Protein AF-A0A1G3L4M6-F1 (afdb_monomer_lite)

Structure (mmCIF, N/CA/C/O backbone):
data_AF-A0A1G3L4M6-F1
#
_entry.id   AF-A0A1G3L4M6-F1
#
loop_
_atom_site.group_PDB
_atom_site.id
_atom_site.type_symbol
_atom_site.label_atom_id
_atom_site.label_alt_id
_atom_site.label_comp_id
_atom_site.label_asym_id
_atom_site.label_entity_id
_atom_site.label_seq_id
_atom_site.pdbx_PDB_ins_code
_atom_site.Cartn_x
_atom_site.Cartn_y
_atom_site.Cartn_z
_atom_site.occupancy
_atom_site.B_iso_or_equiv
_atom_site.auth_seq_id
_atom_site.auth_comp_id
_atom_site.auth_asym_id
_atom_site.auth_atom_id
_atom_site.pdbx_PDB_model_num
ATOM 1 N N . MET A 1 1 ? 8.002 -2.582 14.975 1.00 83.25 1 MET A N 1
ATOM 2 C CA . MET A 1 1 ? 7.436 -2.873 13.638 1.00 83.25 1 MET A CA 1
ATOM 3 C C . MET A 1 1 ? 6.111 -3.585 13.858 1.00 83.25 1 MET A C 1
ATOM 5 O O . MET A 1 1 ? 6.029 -4.318 14.837 1.00 83.25 1 MET A O 1
ATOM 9 N N . LYS A 1 2 ? 5.073 -3.328 13.053 1.00 93.38 2 LYS A N 1
ATOM 10 C CA . LYS A 1 2 ? 3.811 -4.082 13.170 1.00 93.38 2 LYS A CA 1
ATOM 11 C C . LYS A 1 2 ? 4.051 -5.542 12.773 1.00 93.38 2 LYS A C 1
ATOM 13 O O . LYS A 1 2 ? 4.971 -5.804 12.002 1.00 93.38 2 LYS A O 1
ATOM 18 N N . SER A 1 3 ? 3.262 -6.465 13.321 1.00 97.75 3 SER A N 1
ATOM 19 C CA . SER A 1 3 ? 3.281 -7.861 12.882 1.00 97.75 3 SER A CA 1
ATOM 20 C C . SER A 1 3 ? 2.614 -7.995 11.518 1.00 97.75 3 SER A C 1
ATOM 22 O O . SER A 1 3 ? 1.734 -7.203 11.174 1.00 97.75 3 SER A O 1
ATOM 24 N N . ASP A 1 4 ? 2.984 -9.033 10.776 1.00 97.12 4 ASP A N 1
ATOM 25 C CA . ASP A 1 4 ? 2.390 -9.337 9.472 1.00 97.12 4 ASP A CA 1
ATOM 26 C C . ASP A 1 4 ? 0.863 -9.457 9.568 1.00 97.12 4 ASP A C 1
ATOM 28 O O . ASP A 1 4 ? 0.141 -8.900 8.746 1.00 97.12 4 ASP A O 1
ATOM 32 N N . ALA A 1 5 ? 0.361 -10.087 10.637 1.00 96.81 5 ALA A N 1
ATOM 33 C CA . ALA A 1 5 ? -1.071 -10.210 10.902 1.00 96.81 5 ALA A CA 1
ATOM 34 C C . ALA A 1 5 ? -1.764 -8.846 11.053 1.00 96.81 5 ALA A C 1
ATOM 36 O O . ALA A 1 5 ? -2.836 -8.634 10.491 1.00 96.81 5 ALA A O 1
ATOM 37 N N . LEU A 1 6 ? -1.140 -7.906 11.770 1.00 97.75 6 LEU A N 1
ATOM 38 C CA . LEU A 1 6 ? -1.697 -6.568 11.956 1.00 97.75 6 LEU A CA 1
ATOM 39 C C . LEU A 1 6 ? -1.657 -5.759 10.651 1.00 97.75 6 LEU A C 1
ATOM 41 O O . LEU A 1 6 ? -2.611 -5.056 10.338 1.00 97.75 6 LEU A O 1
ATOM 45 N N . ILE A 1 7 ? -0.586 -5.897 9.862 1.00 97.12 7 ILE A N 1
ATOM 46 C CA . ILE A 1 7 ? -0.477 -5.272 8.534 1.00 97.12 7 ILE 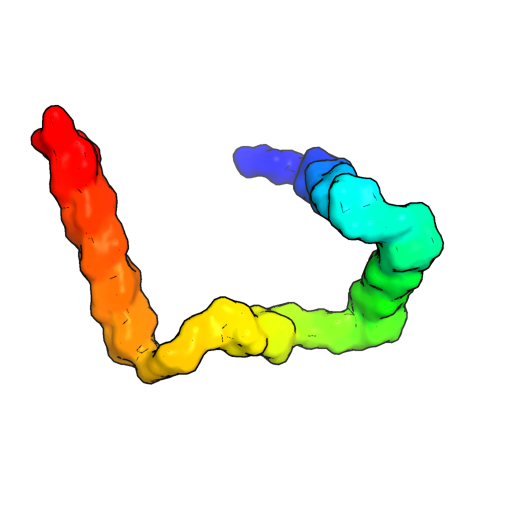A CA 1
ATOM 47 C C . ILE A 1 7 ? -1.573 -5.803 7.602 1.00 97.12 7 ILE A C 1
ATOM 49 O O . ILE A 1 7 ? -2.220 -5.023 6.905 1.00 97.12 7 ILE A O 1
ATOM 53 N N . MET A 1 8 ? -1.813 -7.118 7.608 1.00 95.06 8 MET A N 1
ATOM 54 C CA . MET A 1 8 ? -2.878 -7.734 6.817 1.00 95.06 8 MET A CA 1
ATOM 55 C C . MET A 1 8 ? -4.262 -7.253 7.248 1.00 95.06 8 MET A C 1
ATOM 57 O O . MET A 1 8 ? -5.072 -6.905 6.391 1.00 95.06 8 MET A O 1
ATOM 61 N N . GLN A 1 9 ? -4.527 -7.203 8.555 1.00 96.88 9 GLN A N 1
ATOM 62 C CA . GLN A 1 9 ? -5.805 -6.732 9.083 1.00 96.88 9 GLN A CA 1
ATOM 63 C C . GLN A 1 9 ? -6.098 -5.294 8.637 1.00 96.88 9 GLN A C 1
ATOM 65 O O . GLN A 1 9 ? -7.151 -5.030 8.060 1.00 96.88 9 GLN A O 1
ATOM 70 N N . GLU A 1 10 ? -5.147 -4.382 8.839 1.00 97.44 10 GLU A N 1
ATOM 71 C CA . GLU A 1 10 ? -5.298 -2.980 8.437 1.00 97.44 10 GLU A CA 1
ATOM 72 C C . GLU A 1 10 ? -5.455 -2.828 6.917 1.00 97.44 10 GLU A C 1
ATOM 74 O O . GLU A 1 10 ? -6.211 -1.975 6.447 1.00 97.44 10 GLU A O 1
ATOM 79 N N . GLY A 1 11 ? -4.775 -3.673 6.136 1.00 95.31 11 GLY A N 1
ATOM 80 C CA . GLY A 1 11 ? -4.923 -3.723 4.684 1.00 95.31 11 GLY A CA 1
ATOM 81 C C . GLY A 1 11 ? -6.338 -4.111 4.253 1.00 95.31 11 GLY A C 1
ATOM 82 O O . GLY A 1 11 ? -6.923 -3.434 3.408 1.00 95.31 11 GLY A O 1
ATOM 83 N N . PHE A 1 12 ? -6.91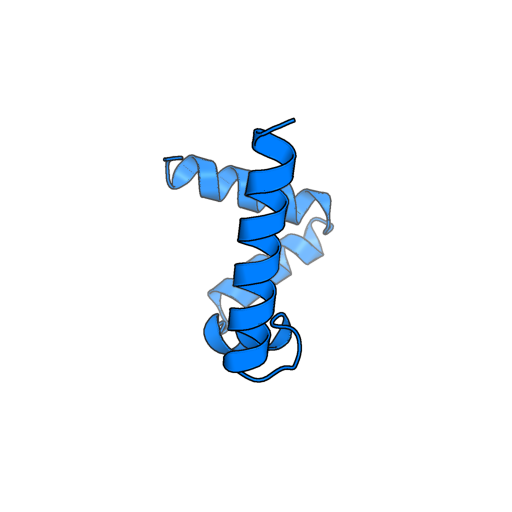9 -5.152 4.858 1.00 94.81 12 PHE A N 1
ATOM 84 C CA . PHE A 1 12 ? -8.302 -5.541 4.575 1.00 94.81 12 PHE A CA 1
ATOM 85 C C . PHE A 1 12 ? -9.285 -4.434 4.954 1.00 94.81 12 PHE A C 1
ATOM 87 O O . PHE A 1 12 ? -10.117 -4.053 4.132 1.00 94.81 12 PHE A O 1
ATOM 94 N N . GLU A 1 13 ? -9.154 -3.855 6.149 1.00 96.00 13 GLU A N 1
ATOM 95 C CA . GLU A 1 13 ? -10.006 -2.744 6.583 1.00 96.00 13 GLU A CA 1
ATOM 96 C C . GLU A 1 13 ? -9.952 -1.562 5.601 1.00 96.00 13 GLU A C 1
ATOM 98 O O . GLU A 1 13 ? -10.986 -0.979 5.268 1.00 96.00 13 GLU A O 1
ATOM 103 N N . ALA A 1 14 ? -8.769 -1.228 5.078 1.00 96.38 14 ALA A N 1
ATOM 104 C CA . ALA A 1 14 ? -8.608 -0.156 4.099 1.00 96.38 14 ALA A CA 1
ATOM 105 C C . ALA A 1 14 ? -9.324 -0.444 2.767 1.00 96.38 14 ALA A C 1
ATOM 107 O O . ALA A 1 14 ? -9.936 0.465 2.200 1.00 96.38 14 ALA A O 1
ATOM 108 N N . VAL A 1 15 ? -9.274 -1.692 2.288 1.00 96.19 15 VAL A N 1
ATOM 109 C CA . VAL A 1 15 ? -9.957 -2.121 1.056 1.00 96.19 15 VAL A CA 1
ATOM 110 C C . VAL A 1 15 ? -11.473 -2.043 1.234 1.00 96.19 15 VAL A C 1
ATOM 112 O O . VAL A 1 15 ? -12.141 -1.350 0.468 1.00 96.19 15 VAL A O 1
ATOM 115 N N . PHE A 1 16 ? -12.015 -2.666 2.283 1.00 95.75 16 PHE A N 1
ATOM 116 C CA . PHE A 1 16 ? -13.462 -2.710 2.544 1.00 95.75 16 PHE A CA 1
ATOM 117 C C . PHE A 1 16 ? -14.058 -1.359 2.967 1.00 95.75 16 PHE A C 1
ATOM 119 O O . PHE A 1 16 ? -15.265 -1.152 2.887 1.00 95.75 16 PHE A O 1
ATOM 126 N N . LYS A 1 17 ? -13.227 -0.398 3.386 1.00 97.25 17 LYS A N 1
ATOM 127 C CA . LYS A 1 17 ? -13.660 0.990 3.603 1.00 97.25 17 LYS A CA 1
ATOM 128 C C . LYS A 1 17 ? -13.916 1.746 2.294 1.00 97.25 17 LYS A C 1
ATOM 130 O O . LYS A 1 17 ? -14.567 2.793 2.316 1.00 97.25 17 LYS A O 1
ATOM 135 N N . LYS A 1 18 ? -13.346 1.288 1.177 1.00 96.69 18 LYS A N 1
ATOM 136 C CA . LYS A 1 18 ? -13.409 1.974 -0.122 1.00 96.69 18 LYS A CA 1
ATOM 137 C C . LYS A 1 18 ? -14.207 1.236 -1.179 1.00 96.69 18 LYS A C 1
ATOM 139 O O . LYS A 1 18 ? -14.806 1.909 -2.009 1.00 96.69 18 LYS A O 1
ATOM 144 N N . LEU A 1 19 ? -14.199 -0.086 -1.138 1.00 97.31 19 LEU A N 1
ATOM 145 C CA . LEU A 1 19 ? -14.882 -0.950 -2.087 1.00 97.31 19 LEU A CA 1
ATOM 146 C C . LEU A 1 19 ? -16.050 -1.646 -1.397 1.00 97.31 19 LEU A C 1
ATOM 148 O O . LEU A 1 19 ? -15.964 -1.964 -0.207 1.00 97.31 19 LEU A O 1
ATOM 152 N N . ASP A 1 20 ? -17.125 -1.906 -2.139 1.00 96.38 20 ASP A N 1
ATOM 153 C CA . ASP A 1 20 ? -18.169 -2.798 -1.640 1.00 96.38 20 ASP A CA 1
ATOM 154 C C . ASP A 1 20 ? -17.669 -4.252 -1.559 1.00 96.38 20 ASP A C 1
ATOM 156 O O . ASP A 1 20 ? -16.566 -4.587 -1.996 1.00 96.38 20 ASP A O 1
ATOM 160 N N . LEU A 1 21 ? -18.486 -5.133 -0.978 1.00 95.44 21 LEU A N 1
ATOM 161 C CA . LEU A 1 21 ? -18.134 -6.535 -0.760 1.00 95.44 21 LEU A CA 1
ATOM 162 C C . LEU A 1 21 ? -17.702 -7.251 -2.051 1.00 95.44 21 LEU A C 1
ATOM 164 O O . LEU A 1 21 ? -16.709 -7.973 -2.053 1.00 95.44 21 LEU A O 1
ATOM 168 N N . VAL A 1 22 ? -18.427 -7.055 -3.152 1.00 96.62 22 VAL A N 1
ATOM 169 C CA . VAL A 1 22 ? -18.158 -7.739 -4.423 1.00 96.62 22 VAL A CA 1
ATOM 170 C C . VAL A 1 22 ? -16.894 -7.180 -5.072 1.00 96.62 22 VAL A C 1
ATOM 172 O O . VAL A 1 22 ? -16.074 -7.936 -5.599 1.00 96.62 22 VAL A O 1
ATOM 175 N N . GLU A 1 23 ? -16.711 -5.863 -5.029 1.00 97.19 23 GLU A N 1
ATOM 176 C CA . GLU A 1 23 ? -15.517 -5.200 -5.555 1.00 97.19 23 GLU A CA 1
ATOM 177 C C . GLU A 1 23 ? -14.250 -5.560 -4.769 1.00 97.19 23 GLU A C 1
ATOM 179 O O . GLU A 1 23 ? -13.213 -5.841 -5.376 1.00 97.19 23 GLU A O 1
ATOM 184 N N . ALA A 1 24 ? -14.334 -5.615 -3.438 1.00 96.62 24 ALA A N 1
ATOM 185 C CA . ALA A 1 24 ? -13.227 -5.984 -2.561 1.00 96.62 24 ALA A CA 1
ATOM 186 C C . ALA A 1 24 ? -12.763 -7.429 -2.794 1.00 96.62 24 ALA A C 1
ATOM 188 O O . ALA A 1 24 ? -11.568 -7.677 -2.972 1.00 96.62 24 ALA A O 1
ATOM 189 N N . GLU A 1 25 ? -13.699 -8.379 -2.870 1.00 94.31 25 GLU A N 1
ATOM 190 C CA . GLU A 1 25 ? -13.387 -9.782 -3.164 1.00 94.31 25 GLU A CA 1
ATOM 191 C C . GLU A 1 25 ? -12.754 -9.937 -4.555 1.00 94.31 25 GLU A C 1
ATOM 193 O O . GLU A 1 25 ? -11.742 -10.626 -4.719 1.00 94.31 25 GLU A O 1
ATOM 198 N N . ARG A 1 26 ? -13.282 -9.230 -5.566 1.00 94.19 26 ARG A N 1
ATOM 199 C CA . ARG A 1 26 ? -12.683 -9.210 -6.911 1.00 94.19 26 ARG A CA 1
ATOM 200 C C . ARG A 1 26 ? -11.279 -8.611 -6.906 1.00 94.19 26 ARG A C 1
ATOM 202 O O . ARG A 1 26 ? -10.404 -9.161 -7.568 1.00 94.19 26 ARG A O 1
ATOM 209 N N . PHE A 1 27 ? -11.044 -7.528 -6.169 1.00 93.44 27 PHE A N 1
ATOM 210 C CA . PHE A 1 27 ? -9.722 -6.915 -6.035 1.00 93.44 27 PHE A CA 1
ATOM 211 C C . PHE A 1 27 ? -8.703 -7.888 -5.426 1.00 93.44 27 PHE A C 1
ATOM 213 O O . PHE A 1 27 ? -7.626 -8.083 -5.989 1.00 93.44 27 PHE A O 1
ATOM 220 N N . ILE A 1 28 ? -9.059 -8.560 -4.325 1.00 91.81 28 ILE A N 1
ATOM 221 C CA . ILE A 1 28 ? -8.193 -9.556 -3.676 1.00 91.81 28 ILE A CA 1
ATOM 222 C C . ILE A 1 28 ? -7.921 -10.735 -4.619 1.00 91.81 28 ILE A C 1
ATOM 224 O O . ILE A 1 28 ? -6.790 -11.221 -4.694 1.00 91.81 28 ILE A O 1
ATOM 228 N N . ALA A 1 29 ? -8.934 -11.189 -5.361 1.00 91.38 29 ALA A N 1
ATOM 229 C CA . ALA A 1 29 ? -8.774 -12.250 -6.348 1.00 91.38 29 ALA A CA 1
ATOM 230 C C . ALA A 1 29 ? -7.826 -11.841 -7.489 1.00 91.38 29 ALA A C 1
ATOM 232 O O . ALA A 1 29 ? -6.961 -12.632 -7.856 1.00 91.38 29 ALA A O 1
ATOM 233 N N . LEU A 1 30 ? -7.940 -10.617 -8.016 1.00 90.38 30 LEU A N 1
ATOM 234 C CA . LEU A 1 30 ? -7.051 -10.096 -9.063 1.00 90.38 30 LEU A CA 1
ATOM 235 C C . LEU A 1 30 ? -5.607 -9.965 -8.569 1.00 90.38 30 LEU A C 1
ATOM 237 O O . LEU A 1 30 ? -4.697 -10.416 -9.256 1.00 90.38 30 LEU A O 1
ATOM 241 N N . LEU A 1 3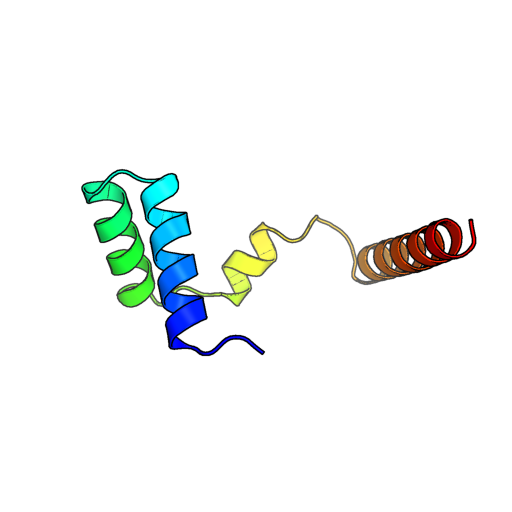1 ? -5.399 -9.457 -7.349 1.00 88.00 31 LEU A N 1
ATOM 242 C CA . LEU A 1 31 ? -4.070 -9.380 -6.731 1.00 88.00 31 LEU A CA 1
ATOM 243 C C . LEU A 1 31 ? -3.384 -10.747 -6.591 1.00 88.00 31 LEU A C 1
ATOM 245 O O . LEU A 1 31 ? -2.163 -10.826 -6.675 1.00 88.00 31 LEU A O 1
ATOM 249 N N . LYS A 1 32 ? -4.153 -11.811 -6.323 1.00 83.44 32 LYS A N 1
ATOM 250 C CA . LYS A 1 32 ? -3.622 -13.172 -6.143 1.00 83.44 32 LYS A CA 1
ATOM 251 C C . LYS A 1 32 ? -3.453 -13.938 -7.454 1.00 83.44 32 LYS A C 1
ATOM 253 O O . LYS A 1 32 ? -2.598 -14.816 -7.528 1.00 83.44 32 LYS A O 1
ATOM 258 N N . ARG A 1 33 ? -4.330 -13.694 -8.430 1.00 77.69 33 ARG A N 1
ATOM 259 C CA . ARG A 1 33 ? -4.439 -14.497 -9.656 1.00 77.69 33 ARG A CA 1
ATOM 260 C C . ARG A 1 33 ? -3.574 -13.954 -10.782 1.00 77.69 33 ARG A C 1
ATOM 262 O O . ARG A 1 33 ? -2.978 -14.738 -11.517 1.00 77.69 33 ARG A O 1
ATOM 269 N N . ASP A 1 34 ? -3.507 -12.636 -10.904 1.00 63.31 34 ASP A N 1
ATOM 270 C CA . ASP A 1 34 ? -2.651 -11.993 -11.884 1.00 63.31 34 ASP A CA 1
ATOM 271 C C . ASP A 1 34 ? -1.286 -11.772 -11.231 1.00 63.31 34 ASP A C 1
ATOM 273 O O . ASP A 1 34 ? -1.196 -11.505 -10.034 1.00 63.31 34 ASP A O 1
ATOM 277 N N . HIS A 1 35 ? -0.204 -11.935 -11.993 1.00 72.56 35 HIS A N 1
ATOM 278 C CA . HIS A 1 35 ? 1.148 -11.604 -11.542 1.00 72.56 35 HIS A CA 1
ATOM 279 C C . HIS A 1 35 ? 1.230 -10.087 -11.362 1.00 72.56 35 HIS A C 1
ATOM 281 O O . HIS A 1 35 ? 1.757 -9.389 -12.224 1.00 72.56 35 HIS A O 1
ATOM 287 N N . PHE A 1 36 ? 0.622 -9.567 -10.294 1.00 83.06 36 PHE A N 1
ATOM 288 C CA . PHE A 1 36 ? 0.559 -8.145 -10.028 1.00 83.06 36 PHE A CA 1
ATOM 289 C C . PHE A 1 36 ? 1.988 -7.625 -9.914 1.00 83.06 36 PHE A C 1
ATOM 291 O O . PHE A 1 36 ? 2.690 -7.881 -8.932 1.00 83.06 36 PHE A O 1
ATOM 298 N N . ASP A 1 37 ? 2.430 -6.928 -10.958 1.00 86.62 37 ASP A N 1
ATOM 299 C CA . ASP A 1 37 ? 3.775 -6.394 -11.016 1.00 86.62 37 ASP A CA 1
ATOM 300 C C . ASP A 1 37 ? 3.823 -5.122 -10.176 1.00 86.62 37 ASP A C 1
ATOM 302 O O . ASP A 1 37 ? 3.472 -4.020 -10.609 1.00 86.62 37 ASP A O 1
ATOM 306 N N . TYR A 1 38 ? 4.264 -5.303 -8.933 1.00 84.12 38 TYR A N 1
ATOM 307 C CA . TYR A 1 38 ? 4.478 -4.206 -8.003 1.00 84.12 38 TYR A CA 1
ATOM 308 C C . TYR A 1 38 ? 5.400 -3.128 -8.588 1.00 84.12 38 TYR A C 1
ATOM 310 O O . TYR A 1 38 ? 5.199 -1.948 -8.308 1.00 84.12 38 TYR A O 1
ATOM 318 N N . THR A 1 39 ? 6.387 -3.499 -9.406 1.00 85.31 39 THR A N 1
ATOM 319 C CA . THR A 1 39 ? 7.328 -2.550 -10.011 1.00 85.31 39 THR A CA 1
ATOM 320 C C . THR A 1 39 ? 6.626 -1.671 -11.037 1.00 85.31 39 THR A C 1
ATOM 322 O O . THR A 1 39 ? 6.785 -0.450 -10.997 1.00 85.31 39 THR A O 1
ATOM 325 N N . GLU A 1 40 ? 5.816 -2.258 -11.916 1.00 87.25 40 GLU A N 1
ATOM 326 C CA . GLU A 1 40 ? 5.061 -1.500 -12.921 1.00 87.25 40 GLU A CA 1
ATOM 327 C C . GLU A 1 40 ? 3.984 -0.622 -12.285 1.00 87.25 40 GLU A C 1
ATOM 329 O O . GLU A 1 40 ? 3.896 0.572 -12.582 1.00 87.25 40 GLU A O 1
ATOM 334 N N . TRP A 1 41 ? 3.223 -1.156 -11.325 1.00 86.94 41 TRP A N 1
ATOM 335 C CA . TRP A 1 41 ? 2.276 -0.337 -10.571 1.00 86.94 41 TRP A CA 1
ATOM 336 C C . TRP A 1 41 ? 2.988 0.815 -9.850 1.00 86.94 41 TRP A C 1
ATOM 338 O O . TRP A 1 41 ? 2.523 1.955 -9.895 1.00 86.94 41 TRP A O 1
ATOM 348 N N . ARG A 1 42 ? 4.160 0.569 -9.248 1.00 83.75 42 ARG A N 1
ATOM 349 C CA . ARG A 1 42 ? 4.929 1.610 -8.557 1.00 83.75 42 ARG A CA 1
ATOM 350 C C . ARG A 1 42 ? 5.409 2.710 -9.502 1.00 83.75 42 ARG A C 1
ATOM 352 O O . ARG A 1 42 ? 5.436 3.865 -9.085 1.00 83.75 42 ARG A O 1
ATOM 359 N N . LYS A 1 43 ? 5.753 2.381 -10.750 1.00 84.06 43 LYS A N 1
ATOM 360 C CA . LYS A 1 43 ? 6.109 3.376 -11.776 1.00 84.06 43 LYS A CA 1
ATOM 361 C C . LYS A 1 43 ? 4.937 4.299 -12.101 1.00 84.06 43 LYS A C 1
ATOM 363 O O . LYS A 1 43 ? 5.155 5.495 -12.214 1.00 84.06 43 LYS A O 1
ATOM 368 N N . SER A 1 44 ? 3.709 3.774 -12.169 1.00 82.00 44 SER A N 1
ATOM 369 C CA . SER A 1 44 ? 2.514 4.580 -12.482 1.00 82.00 44 SER A CA 1
ATOM 370 C C . SER A 1 44 ? 2.178 5.658 -11.444 1.00 82.00 44 SER A C 1
ATOM 372 O O . SER A 1 44 ? 1.497 6.627 -11.767 1.00 82.00 44 SER A O 1
ATOM 374 N N . ILE A 1 45 ? 2.650 5.498 -10.203 1.00 82.00 45 ILE A N 1
ATOM 375 C CA . ILE A 1 45 ? 2.427 6.458 -9.111 1.00 82.00 45 ILE A CA 1
ATOM 376 C C . ILE A 1 45 ? 3.653 7.320 -8.805 1.00 82.00 45 ILE A C 1
ATOM 378 O O . ILE A 1 45 ? 3.560 8.229 -7.980 1.00 82.00 45 ILE A O 1
ATOM 382 N N . LEU A 1 46 ? 4.809 7.030 -9.412 1.00 75.88 46 LEU A N 1
ATOM 383 C CA . LEU A 1 46 ? 5.931 7.956 -9.355 1.00 75.88 46 LEU A CA 1
ATOM 384 C C . LEU A 1 46 ? 5.603 9.146 -10.256 1.00 75.88 46 LEU A C 1
ATOM 386 O O . LEU A 1 46 ? 5.247 8.973 -11.417 1.00 75.88 46 LEU A O 1
ATOM 390 N N . GLU A 1 47 ? 5.738 10.352 -9.713 1.00 67.75 47 GLU A N 1
ATOM 391 C CA . GLU A 1 47 ? 5.667 11.568 -10.518 1.00 67.75 47 GLU A CA 1
ATOM 392 C C . GLU A 1 47 ? 6.698 11.503 -11.649 1.00 67.75 47 GLU A C 1
ATOM 394 O O . GLU A 1 47 ? 7.844 11.096 -11.431 1.00 67.75 47 GLU A O 1
ATOM 399 N N . GLU A 1 48 ? 6.295 11.928 -12.846 1.00 69.00 48 GLU A N 1
ATOM 400 C CA . GLU A 1 48 ? 7.212 12.060 -13.972 1.00 69.00 48 GLU A CA 1
ATOM 401 C C . GLU A 1 48 ? 8.371 12.998 -13.601 1.00 69.00 48 GLU A C 1
ATOM 403 O O . GLU A 1 48 ? 8.183 14.073 -13.021 1.00 69.00 48 GLU A O 1
ATOM 408 N N . GLY A 1 49 ? 9.593 12.567 -13.904 1.00 68.88 49 GLY A N 1
ATOM 409 C CA . GLY A 1 49 ? 10.807 13.303 -13.582 1.00 68.88 49 GLY A CA 1
ATOM 410 C C . GLY A 1 49 ? 12.044 12.421 -13.665 1.00 68.88 49 GLY A C 1
ATOM 411 O O . GLY A 1 49 ? 11.977 11.192 -13.603 1.00 68.88 49 GLY A O 1
ATOM 412 N N . THR A 1 50 ? 13.199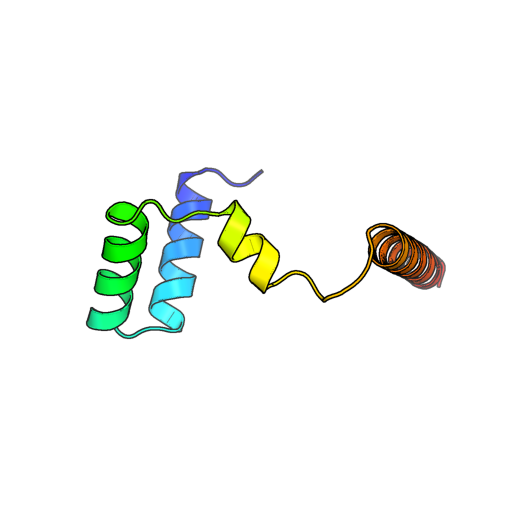 13.050 -13.825 1.00 78.62 50 THR A N 1
ATOM 413 C CA . THR A 1 50 ? 14.480 12.347 -13.787 1.00 78.62 50 THR A CA 1
ATOM 414 C C . THR A 1 50 ? 14.831 11.938 -12.353 1.00 78.62 50 THR A C 1
ATOM 416 O O . THR A 1 50 ? 14.293 12.458 -11.371 1.00 78.62 50 THR A O 1
ATOM 419 N N . ILE A 1 51 ? 15.791 11.021 -12.200 1.00 76.81 51 ILE A N 1
ATOM 420 C CA . ILE A 1 51 ? 16.345 10.649 -10.885 1.00 76.81 51 ILE A CA 1
ATOM 421 C C . ILE A 1 51 ? 16.872 11.896 -10.148 1.00 76.81 51 ILE A C 1
ATOM 423 O O . ILE A 1 51 ? 16.787 11.995 -8.923 1.00 76.81 51 ILE A O 1
ATOM 427 N N . GLN A 1 52 ? 17.394 12.865 -10.899 1.00 82.31 52 GLN A N 1
ATOM 428 C CA . GLN A 1 52 ? 17.896 14.139 -10.409 1.00 82.31 52 GLN A CA 1
ATOM 429 C C . GLN A 1 52 ? 16.767 14.993 -9.818 1.00 82.31 52 GLN A C 1
ATOM 431 O O . GLN A 1 52 ? 16.941 15.530 -8.724 1.00 82.31 52 GLN A O 1
ATOM 436 N N . ASP A 1 53 ? 15.604 15.047 -10.471 1.00 84.06 53 ASP A N 1
ATOM 437 C CA . ASP A 1 53 ? 14.429 15.775 -9.970 1.00 84.06 53 ASP A CA 1
ATOM 438 C C . ASP A 1 53 ? 13.898 15.150 -8.677 1.00 84.06 53 ASP A C 1
ATOM 440 O O . ASP A 1 53 ? 13.611 15.855 -7.705 1.00 84.06 53 ASP A O 1
ATOM 444 N N . LEU A 1 54 ? 13.838 13.815 -8.621 1.00 84.44 54 LEU A N 1
ATOM 445 C CA . LEU A 1 54 ? 13.463 13.085 -7.408 1.00 84.44 54 LEU A CA 1
ATOM 446 C C . LEU A 1 54 ? 14.445 13.361 -6.258 1.00 84.44 54 LEU A C 1
ATOM 448 O O . LEU A 1 54 ? 14.028 13.609 -5.125 1.00 84.44 54 LEU A O 1
ATOM 452 N N . SER A 1 55 ? 15.750 13.350 -6.549 1.00 87.25 55 SER A N 1
ATOM 453 C CA . SER A 1 55 ? 16.802 13.665 -5.577 1.00 87.25 55 SER A CA 1
ATOM 454 C C . SER A 1 55 ? 16.673 15.097 -5.050 1.00 87.25 55 SER A C 1
ATOM 456 O O . SER A 1 55 ? 16.736 15.323 -3.838 1.00 87.25 55 SER A O 1
ATOM 458 N N . HIS A 1 56 ? 16.411 16.063 -5.936 1.00 89.94 56 HIS A N 1
ATOM 459 C CA . HIS A 1 56 ? 16.207 17.458 -5.558 1.00 89.94 56 HIS A CA 1
ATOM 460 C C . HIS A 1 56 ? 14.994 17.619 -4.633 1.00 89.94 56 HIS A C 1
ATOM 462 O O . HIS A 1 56 ? 15.137 18.142 -3.526 1.00 89.94 56 HIS A O 1
ATOM 468 N N . LYS A 1 57 ? 13.835 17.064 -5.018 1.00 87.69 57 LYS A N 1
ATOM 469 C CA . LYS A 1 57 ? 12.610 17.064 -4.198 1.00 87.69 57 LYS A CA 1
ATOM 470 C C . LYS A 1 57 ? 12.838 16.426 -2.822 1.00 87.69 57 LYS A C 1
ATOM 472 O O . LYS A 1 57 ? 12.390 16.951 -1.801 1.00 87.69 57 LYS A O 1
ATOM 477 N N . ALA A 1 58 ? 13.585 15.322 -2.757 1.00 88.62 58 ALA A N 1
ATOM 478 C CA . ALA A 1 58 ? 13.922 14.670 -1.491 1.00 88.62 58 ALA A CA 1
ATOM 479 C C . ALA A 1 58 ? 14.802 15.557 -0.586 1.00 88.62 58 ALA A C 1
ATOM 481 O O . ALA A 1 58 ? 14.583 15.626 0.630 1.00 88.62 58 ALA A O 1
ATOM 482 N N .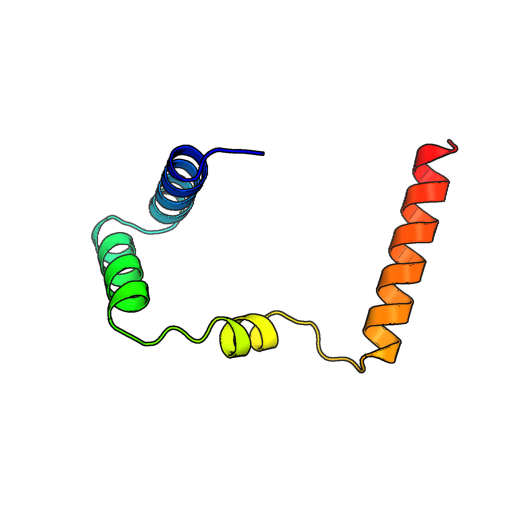 MET A 1 59 ? 15.782 16.267 -1.160 1.00 93.75 59 MET A N 1
ATOM 483 C CA . MET A 1 59 ? 16.616 17.219 -0.419 1.00 93.75 59 MET A CA 1
ATOM 484 C C . MET A 1 59 ? 15.811 18.420 0.087 1.00 93.75 59 MET A C 1
ATOM 486 O O . MET A 1 59 ? 15.983 18.826 1.240 1.00 93.75 59 MET A O 1
ATOM 490 N N . GLU A 1 60 ? 14.914 18.963 -0.735 1.00 93.56 60 GLU A N 1
ATOM 491 C CA . GLU A 1 60 ? 14.007 20.045 -0.344 1.00 93.56 60 GLU A CA 1
ATOM 492 C C . GLU A 1 60 ? 13.119 19.630 0.830 1.00 93.56 60 GLU A C 1
ATOM 494 O O . GLU A 1 60 ? 13.085 20.329 1.847 1.00 93.56 60 GLU A O 1
ATOM 499 N N . TYR A 1 61 ? 12.488 18.454 0.750 1.00 91.94 61 TYR A N 1
ATOM 500 C CA . TYR A 1 61 ? 11.668 17.909 1.832 1.00 91.94 61 TYR A CA 1
ATOM 501 C C . TYR A 1 61 ? 12.466 17.742 3.134 1.00 91.94 61 TYR A C 1
ATOM 503 O O . TYR A 1 61 ? 12.027 18.170 4.206 1.00 91.94 61 TYR A O 1
ATOM 511 N N . ARG A 1 62 ? 13.687 17.189 3.058 1.00 93.12 62 ARG A N 1
ATOM 512 C CA . ARG A 1 62 ? 14.586 17.051 4.218 1.00 93.12 62 ARG A CA 1
ATOM 513 C C . ARG A 1 62 ? 14.905 18.405 4.854 1.00 93.12 62 ARG A C 1
ATOM 515 O O . ARG A 1 62 ? 14.930 18.519 6.081 1.00 93.12 62 ARG A O 1
ATOM 522 N N . ASN A 1 63 ? 15.180 19.419 4.040 1.00 92.94 63 ASN A N 1
ATOM 523 C CA . ASN A 1 63 ? 15.516 20.757 4.519 1.00 92.94 63 ASN A CA 1
ATOM 524 C C . ASN A 1 63 ? 14.302 21.469 5.126 1.00 92.94 63 ASN A C 1
ATOM 526 O O . ASN A 1 63 ? 14.445 22.138 6.151 1.00 92.94 63 ASN A O 1
ATOM 530 N N . LEU A 1 64 ? 13.113 21.289 4.546 1.00 92.38 64 LEU A N 1
ATOM 531 C CA . LEU A 1 64 ? 11.859 21.799 5.094 1.00 92.38 64 LEU A CA 1
ATOM 532 C C . LEU A 1 64 ? 11.562 21.181 6.465 1.00 92.38 64 LEU A C 1
ATOM 534 O O . LEU A 1 64 ? 11.326 21.913 7.425 1.00 92.38 64 LEU A O 1
ATOM 538 N N . LYS A 1 65 ? 11.670 19.853 6.590 1.00 90.50 65 LYS A N 1
ATOM 539 C CA . LYS A 1 65 ? 11.468 19.138 7.860 1.00 90.50 65 LYS A CA 1
ATOM 540 C C . LYS A 1 65 ? 12.410 19.647 8.955 1.00 90.50 65 LYS A C 1
ATOM 542 O O . LYS A 1 65 ? 11.958 19.973 10.046 1.00 90.50 65 LYS A O 1
ATOM 547 N N . LYS A 1 66 ? 13.693 19.844 8.630 1.00 86.25 66 LYS A N 1
ATOM 548 C CA . LYS A 1 66 ? 14.678 20.439 9.553 1.00 86.25 66 LYS A CA 1
ATOM 549 C C . LYS A 1 66 ? 14.341 21.870 9.979 1.00 86.25 66 LYS A C 1
ATOM 551 O O . LYS A 1 66 ? 14.728 22.268 11.071 1.00 86.25 66 LYS A O 1
ATOM 556 N N . LYS A 1 67 ? 13.699 22.671 9.122 1.00 81.94 67 LYS A N 1
ATOM 557 C CA . LYS A 1 67 ? 13.265 24.035 9.476 1.00 81.94 67 LYS A CA 1
ATOM 558 C C . LYS A 1 67 ? 12.062 24.014 10.417 1.00 81.94 67 LYS A C 1
ATOM 560 O O . LYS A 1 67 ? 12.014 24.838 11.319 1.00 81.94 67 LYS A O 1
ATOM 565 N N . ILE A 1 68 ? 11.134 23.079 10.213 1.00 82.50 68 ILE A N 1
ATOM 566 C CA . ILE A 1 68 ? 9.962 22.887 11.080 1.00 82.50 68 ILE A CA 1
ATOM 567 C C . ILE A 1 68 ? 10.395 22.385 12.462 1.00 82.50 68 ILE A C 1
ATOM 569 O O . ILE A 1 68 ? 9.939 22.915 13.459 1.00 82.50 68 ILE A O 1
ATOM 573 N N . GLU A 1 69 ? 11.319 21.425 12.531 1.00 74.38 69 GLU A N 1
ATOM 574 C C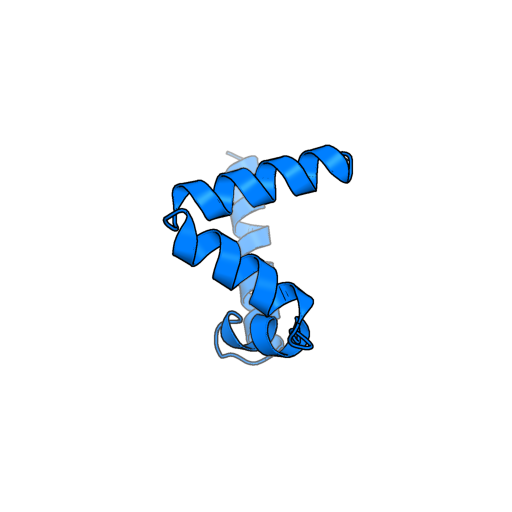A . GLU A 1 69 ? 11.814 20.857 13.799 1.00 74.38 69 GLU A CA 1
ATOM 575 C C . GLU A 1 69 ? 12.694 21.819 14.620 1.00 74.38 69 GLU A C 1
ATOM 577 O O . GLU A 1 69 ? 12.954 21.568 15.793 1.00 74.38 69 GLU A O 1
ATOM 582 N N . LYS A 1 70 ? 13.191 22.901 14.009 1.00 65.56 70 LYS A N 1
ATOM 583 C CA . LYS A 1 70 ? 14.015 23.925 14.673 1.00 65.56 70 LYS A CA 1
ATOM 584 C C . LYS A 1 70 ? 13.214 25.131 15.175 1.00 65.56 70 LYS A C 1
ATOM 586 O O . LYS A 1 70 ? 13.824 26.059 15.704 1.00 65.56 70 LYS A O 1
ATOM 591 N N . LYS A 1 71 ? 11.903 25.154 14.947 1.00 53.53 71 LYS A N 1
ATOM 592 C CA . LYS A 1 71 ? 10.999 26.247 15.305 1.00 53.53 71 LYS A CA 1
ATOM 593 C C . LYS A 1 71 ? 10.076 25.797 16.428 1.00 53.53 71 LYS A C 1
ATOM 595 O O . LYS A 1 71 ? 9.772 26.659 17.275 1.00 53.53 71 LYS A O 1
#

Radius of gyration: 18.03 Å; chains: 1; bounding box: 36×41×29 Å

Secondary structure (DSSP, 8-state):
---HHHHHHHHHHHHHTTS-HHHHHHHHHHHHHTT--HHHHHHHHSPS--HHHHHHHHHHHHHHHHHHTT-

Foldseek 3Di:
DDDPVVVVVVVLVVLVVPDPPVRSVVVVCCPVPPPPPPPVVVVVPDPDDDPVVVVVVVVVVVVVVVVVVVD

pLDDT: mean 87.6, std 9.64, range [53.53, 97.75]

Sequence (71 aa):
MKSDALIMQEGFEAVFKKLDLVEAERFIALLKRDHFDYTEWRKSILEEGTIQDLSHKAMEYRNLKKKIEKK